Protein AF-A0A2K8YWQ4-F1 (afdb_monomer_lite)

Foldseek 3Di:
DAEEEAEPDDPPPPDCVQVLQVVVVPYDHPYYDYLDPVVLVCLVVPDGPAYEYEDADLPDDDDLVSLVSLQPHLAREYEYCDDPVSNVVRPHDGPYYHHPPDDSVVVVVSVVVSDD

Secondary structure (DSSP, 8-state):
-EEEEEES--SSS--THHHHHHHHSSEEEEEEE-S-HHHHHHHHHS--SEEEEE---S-----HHHHHHHHTSTTEEEEESS-GGGGTTS----SEEEESS--HHHHHHHHHTT--

Organism: NCBI:txid2057025

Sequence (116 aa):
MLRCCLLNYPWDGQNPIAYYIQRTGYLTIAQAGALTDDLLTKLQTDSYDFVFLHLSTTDELIPKSYQEILNAQRRFIITSPFPKHLYQAYELAPVSYLTEPYPFERFLKCIDVLLP

Structure (mmCIF, N/CA/C/O backbone):
data_AF-A0A2K8YWQ4-F1
#
_entry.id   AF-A0A2K8YWQ4-F1
#
loop_
_atom_site.group_PDB
_atom_site.id
_atom_site.type_symbol
_atom_site.label_atom_id
_atom_site.label_alt_id
_atom_site.label_comp_id
_atom_site.label_asym_id
_atom_site.label_entity_id
_atom_site.label_seq_id
_atom_site.pdbx_PDB_ins_code
_atom_site.Cartn_x
_atom_site.Cartn_y
_atom_site.Cartn_z
_atom_site.occupancy
_atom_site.B_iso_or_equiv
_atom_site.auth_seq_id
_atom_site.auth_comp_id
_atom_site.auth_asym_id
_atom_site.auth_atom_id
_atom_site.pdbx_PDB_model_num
ATOM 1 N N . MET A 1 1 ? -11.446 11.929 9.357 1.00 89.25 1 MET A N 1
ATOM 2 C CA . MET A 1 1 ? -11.022 11.273 8.102 1.00 89.25 1 MET A CA 1
ATOM 3 C C . MET A 1 1 ? -9.845 10.374 8.429 1.00 89.25 1 MET A C 1
ATOM 5 O O . MET A 1 1 ? -8.995 10.807 9.199 1.00 89.25 1 MET A O 1
ATOM 9 N N . LEU A 1 2 ? -9.821 9.151 7.905 1.00 96.38 2 LEU A N 1
ATOM 10 C CA . LEU A 1 2 ? -8.731 8.195 8.119 1.00 96.38 2 LEU A CA 1
ATOM 11 C C . LEU A 1 2 ? -7.544 8.551 7.216 1.00 96.38 2 LEU A C 1
ATOM 13 O O . LEU A 1 2 ? -7.722 8.858 6.035 1.00 96.38 2 LEU A O 1
ATOM 17 N N . ARG A 1 3 ? -6.338 8.545 7.781 1.00 97.12 3 ARG A N 1
ATOM 18 C CA . ARG A 1 3 ? -5.113 9.055 7.152 1.00 97.12 3 ARG A CA 1
ATOM 19 C C . ARG A 1 3 ? -4.415 7.966 6.343 1.00 97.12 3 ARG A C 1
ATOM 21 O O . ARG A 1 3 ? -4.026 6.940 6.893 1.00 97.12 3 ARG A O 1
ATOM 28 N N . CYS A 1 4 ? -4.206 8.219 5.057 1.00 97.44 4 CYS A N 1
ATOM 29 C CA . CYS A 1 4 ? -3.500 7.322 4.147 1.00 97.44 4 CYS A CA 1
ATOM 30 C C . CYS A 1 4 ? -2.080 7.830 3.870 1.00 97.44 4 CYS A C 1
ATOM 32 O O . CYS A 1 4 ? -1.889 9.031 3.652 1.00 97.44 4 CYS A O 1
ATOM 34 N N . CYS A 1 5 ? -1.114 6.914 3.831 1.00 97.69 5 CYS A N 1
ATOM 35 C CA . CYS A 1 5 ? 0.216 7.140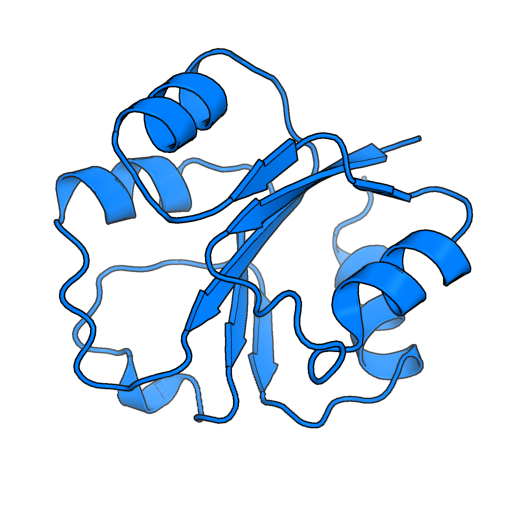 3.271 1.00 97.69 5 CYS A CA 1
ATOM 36 C C . CYS A 1 5 ? 0.346 6.379 1.943 1.00 97.69 5 CYS A C 1
ATOM 38 O O . CYS A 1 5 ? 0.061 5.181 1.902 1.00 97.69 5 CYS A O 1
ATOM 40 N N . LEU A 1 6 ? 0.740 7.066 0.868 1.00 97.31 6 LEU A N 1
ATOM 41 C CA . LEU A 1 6 ? 0.913 6.487 -0.469 1.00 97.31 6 LEU A CA 1
ATOM 42 C C . LEU A 1 6 ? 2.397 6.412 -0.844 1.00 97.31 6 LEU A C 1
ATOM 44 O O . LEU A 1 6 ? 3.067 7.437 -0.944 1.00 97.31 6 LEU A O 1
ATOM 48 N N . LEU A 1 7 ? 2.896 5.207 -1.094 1.00 96.50 7 LEU A N 1
ATOM 49 C CA . LEU A 1 7 ? 4.296 4.936 -1.409 1.00 96.50 7 LEU A CA 1
ATOM 50 C C . LEU A 1 7 ? 4.424 4.482 -2.868 1.00 96.50 7 LEU A C 1
ATOM 52 O O . LEU A 1 7 ? 3.692 3.591 -3.298 1.00 96.50 7 LEU A O 1
ATOM 56 N N . ASN A 1 8 ? 5.362 5.072 -3.611 1.00 94.56 8 ASN A N 1
ATOM 57 C CA . ASN A 1 8 ? 5.733 4.712 -4.990 1.00 94.56 8 ASN A CA 1
ATOM 58 C C . ASN A 1 8 ? 4.628 4.859 -6.054 1.00 94.56 8 ASN A C 1
ATOM 60 O O . ASN A 1 8 ? 4.755 4.342 -7.162 1.00 94.56 8 ASN A O 1
ATOM 64 N N . TYR A 1 9 ? 3.548 5.585 -5.762 1.00 94.25 9 TYR A N 1
ATOM 65 C CA . TYR A 1 9 ? 2.507 5.826 -6.759 1.00 94.25 9 TYR A CA 1
ATOM 66 C C . TYR A 1 9 ? 2.976 6.797 -7.851 1.00 94.25 9 TYR A C 1
ATOM 68 O O . TYR A 1 9 ? 3.568 7.834 -7.530 1.00 94.25 9 TYR A O 1
ATOM 76 N N . PRO A 1 10 ? 2.680 6.511 -9.132 1.00 86.25 10 PRO A N 1
ATOM 77 C CA . PRO A 1 10 ? 2.971 7.437 -10.213 1.00 86.25 10 PRO A CA 1
ATOM 78 C C . PRO A 1 10 ? 2.018 8.640 -10.153 1.00 86.25 10 PRO A C 1
ATOM 80 O O . PRO A 1 10 ? 0.808 8.501 -9.968 1.00 86.25 10 PRO A O 1
ATOM 83 N N . TRP A 1 11 ? 2.573 9.842 -10.315 1.00 79.00 11 TRP A N 1
ATOM 84 C CA . TRP A 1 11 ? 1.829 11.112 -10.276 1.00 79.00 11 TRP A CA 1
ATOM 85 C C . TRP A 1 11 ? 1.335 11.579 -11.648 1.00 79.00 11 TRP A C 1
ATOM 87 O O . TRP A 1 11 ? 0.758 12.654 -11.774 1.00 79.00 11 TRP A O 1
ATOM 97 N N . ASP A 1 12 ? 1.555 10.771 -12.679 1.00 78.62 12 ASP A N 1
ATOM 98 C CA . ASP A 1 12 ? 1.194 11.050 -14.070 1.00 78.62 12 ASP A CA 1
ATOM 99 C C . ASP A 1 12 ? -0.290 10.785 -14.391 1.00 78.62 12 ASP A C 1
ATOM 101 O O . ASP A 1 12 ? -0.715 10.914 -15.537 1.00 78.62 12 ASP A O 1
ATOM 105 N N . GLY A 1 13 ? -1.091 10.434 -13.379 1.00 70.69 13 GLY A N 1
ATOM 106 C CA . GLY A 1 13 ? -2.526 10.189 -13.508 1.00 70.69 13 GLY A CA 1
ATOM 107 C C . GLY A 1 13 ? -2.896 8.777 -13.967 1.00 70.69 13 GLY A C 1
ATOM 108 O O . GLY A 1 13 ? -4.083 8.501 -14.126 1.00 70.69 13 GLY A O 1
ATOM 109 N N . GLN A 1 14 ? -1.928 7.870 -14.144 1.00 70.19 14 GLN A N 1
ATOM 110 C CA . GLN A 1 14 ? -2.215 6.489 -14.548 1.00 70.19 14 GLN A CA 1
ATOM 111 C C . GLN A 1 14 ? -2.842 5.650 -13.423 1.00 70.19 14 GLN A C 1
ATOM 113 O O . GLN A 1 14 ? -3.577 4.702 -13.702 1.00 70.19 14 GLN A O 1
ATOM 118 N N . ASN A 1 15 ? -2.597 5.995 -12.153 1.00 80.62 15 ASN A N 1
ATOM 119 C CA . ASN A 1 15 ? -3.120 5.237 -11.019 1.00 80.62 15 ASN A CA 1
ATOM 120 C C . ASN A 1 15 ? -4.395 5.874 -10.418 1.00 80.62 15 ASN A C 1
ATOM 122 O O . ASN A 1 15 ? -4.369 7.039 -10.009 1.00 80.62 15 ASN A O 1
ATOM 126 N N . PRO A 1 16 ? -5.509 5.123 -10.283 1.00 90.88 16 PRO A N 1
ATOM 127 C CA . PRO A 1 16 ? -6.772 5.669 -9.791 1.00 90.88 16 PRO A CA 1
ATOM 128 C C . PRO A 1 16 ? -6.832 5.852 -8.265 1.00 90.88 16 PRO A C 1
ATOM 130 O O . PRO A 1 16 ? -7.844 6.350 -7.770 1.00 90.88 16 PRO A O 1
ATOM 133 N N . ILE A 1 17 ? -5.803 5.461 -7.496 1.00 94.75 17 ILE A N 1
ATOM 134 C CA . ILE A 1 17 ? -5.855 5.416 -6.023 1.00 94.75 17 ILE A CA 1
ATOM 135 C C . ILE A 1 17 ? -6.260 6.755 -5.404 1.00 94.75 17 ILE A C 1
ATOM 137 O O . ILE A 1 17 ? -7.069 6.778 -4.480 1.00 94.75 17 ILE A O 1
ATOM 141 N N . ALA A 1 18 ? -5.752 7.875 -5.927 1.00 94.31 18 ALA A N 1
ATOM 142 C CA . ALA A 1 18 ? -6.028 9.191 -5.364 1.00 94.31 18 ALA A CA 1
ATOM 143 C C . ALA A 1 18 ? -7.499 9.575 -5.566 1.00 94.31 18 ALA A C 1
ATOM 145 O O . ALA A 1 18 ? -8.167 10.015 -4.629 1.00 94.31 18 ALA A O 1
ATOM 146 N N . TYR A 1 19 ? -8.023 9.310 -6.766 1.00 94.94 19 TYR A N 1
ATOM 147 C CA . TYR A 1 19 ? -9.438 9.480 -7.077 1.00 94.94 19 TYR A CA 1
ATOM 148 C C . TYR A 1 19 ? -10.315 8.556 -6.222 1.00 94.94 19 TYR A C 1
ATOM 150 O O . TYR A 1 19 ? -11.352 8.980 -5.716 1.00 94.94 19 TYR A O 1
ATOM 158 N N . TYR A 1 20 ? -9.897 7.308 -6.003 1.00 97.00 20 TYR A N 1
ATOM 159 C CA . TYR A 1 20 ? -10.639 6.365 -5.166 1.00 97.00 20 TYR A CA 1
ATOM 160 C C . TYR A 1 20 ? -10.665 6.795 -3.702 1.00 97.00 20 TYR A C 1
ATOM 162 O O . TYR A 1 20 ? -11.743 6.817 -3.110 1.00 97.00 20 TYR A O 1
ATOM 170 N N . ILE A 1 21 ? -9.527 7.213 -3.139 1.00 96.56 21 ILE A N 1
ATOM 171 C CA . ILE A 1 21 ? -9.440 7.763 -1.781 1.00 96.56 21 ILE A CA 1
ATOM 172 C 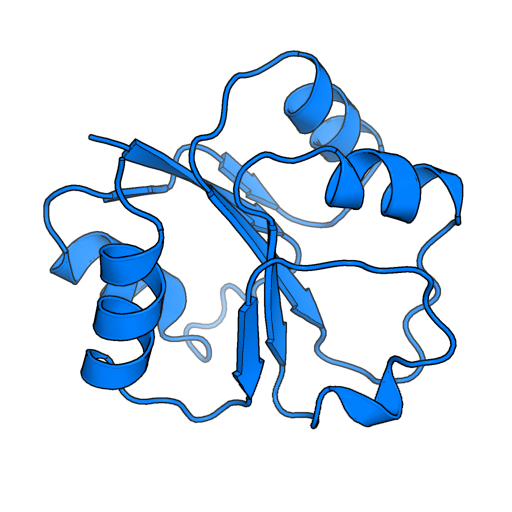C . ILE A 1 21 ? -10.377 8.962 -1.639 1.00 96.56 21 ILE A C 1
ATOM 174 O O . ILE A 1 21 ? -11.201 8.976 -0.726 1.00 96.56 21 ILE A O 1
ATOM 178 N N . GLN A 1 22 ? -10.336 9.910 -2.579 1.00 95.44 22 GLN A N 1
ATOM 179 C CA . GLN A 1 22 ? -11.237 11.063 -2.585 1.00 95.44 22 GLN A CA 1
ATOM 180 C C . GLN A 1 22 ? -12.714 10.645 -2.658 1.00 95.44 22 GLN A C 1
ATOM 182 O O . GLN A 1 22 ? -13.539 11.160 -1.904 1.00 95.44 22 GLN A O 1
ATOM 187 N N . ARG A 1 23 ? -13.054 9.689 -3.531 1.00 97.44 23 ARG A N 1
ATOM 188 C CA . ARG A 1 23 ? -14.429 9.207 -3.734 1.00 97.44 23 ARG A CA 1
ATOM 189 C C . ARG A 1 23 ? -15.018 8.532 -2.490 1.00 97.44 23 ARG A C 1
ATOM 191 O O . ARG A 1 23 ? -16.238 8.495 -2.368 1.00 97.44 23 ARG A O 1
ATOM 198 N N . THR A 1 24 ? -14.198 8.038 -1.557 1.00 96.88 24 THR A N 1
ATOM 199 C CA . THR A 1 24 ? -14.714 7.491 -0.285 1.00 96.88 24 THR A CA 1
ATOM 200 C C . THR A 1 24 ? -15.348 8.555 0.610 1.00 96.88 24 THR A C 1
ATOM 202 O O . THR A 1 24 ? -16.240 8.245 1.391 1.00 96.88 24 THR A O 1
ATOM 205 N N . GLY A 1 25 ? -14.874 9.804 0.549 1.00 96.31 25 GLY A N 1
ATOM 206 C CA . GLY A 1 25 ? -15.291 10.890 1.441 1.00 96.31 25 GLY A CA 1
ATOM 207 C C . GLY A 1 25 ? -14.814 10.769 2.899 1.00 96.31 25 GLY A C 1
ATOM 208 O O . GLY A 1 25 ? -14.869 11.755 3.632 1.00 96.31 25 GLY A O 1
ATOM 209 N N . TYR A 1 26 ? -14.315 9.606 3.333 1.00 96.00 26 TYR A N 1
ATOM 210 C CA . TYR A 1 26 ? -13.866 9.370 4.711 1.00 96.00 26 TYR A CA 1
ATOM 211 C C . TYR A 1 26 ? -12.366 9.061 4.834 1.00 96.00 26 TYR A C 1
ATOM 213 O O . TYR A 1 26 ? -11.819 9.200 5.932 1.00 96.00 26 TYR A O 1
ATOM 221 N N . LEU A 1 27 ? -11.688 8.696 3.741 1.00 97.50 27 LEU A N 1
ATOM 222 C CA . LEU A 1 27 ? -10.228 8.610 3.652 1.00 97.50 27 LEU A CA 1
ATOM 223 C C . LEU A 1 27 ? -9.624 9.947 3.193 1.00 97.50 27 LEU A C 1
ATOM 225 O O . LEU A 1 27 ? -10.251 10.705 2.457 1.00 97.50 27 LEU A O 1
ATOM 229 N N . THR A 1 28 ? -8.384 10.224 3.590 1.00 97.31 28 THR A N 1
ATOM 230 C CA . THR A 1 28 ? -7.597 11.363 3.095 1.00 97.31 28 THR A CA 1
ATOM 231 C C . THR A 1 28 ? -6.143 10.969 2.850 1.00 97.31 28 THR A C 1
ATOM 233 O O . THR A 1 28 ? -5.595 10.147 3.586 1.00 97.31 28 THR A O 1
ATOM 236 N N . ILE A 1 29 ? -5.503 11.557 1.838 1.00 96.81 29 ILE A N 1
ATOM 237 C CA . ILE A 1 29 ? -4.068 11.381 1.573 1.00 96.81 29 ILE A CA 1
ATOM 238 C C . ILE A 1 29 ? -3.313 12.323 2.512 1.00 96.81 29 ILE A C 1
ATOM 240 O O . ILE A 1 29 ? -3.248 13.524 2.272 1.00 96.81 29 ILE A O 1
ATOM 244 N N . ALA A 1 30 ? -2.778 11.782 3.605 1.00 96.81 30 ALA A N 1
ATOM 245 C CA . ALA A 1 30 ? -2.034 12.563 4.592 1.00 96.81 30 ALA A CA 1
ATOM 246 C C . ALA A 1 30 ? -0.559 12.728 4.203 1.00 96.81 30 ALA A C 1
ATOM 248 O O . ALA A 1 30 ? 0.056 13.728 4.555 1.00 96.81 30 ALA A O 1
ATOM 249 N N . GLN A 1 31 ? -0.005 11.746 3.492 1.00 96.25 31 GLN A N 1
ATOM 250 C CA . GLN A 1 31 ? 1.367 11.757 3.003 1.00 96.25 31 GLN A CA 1
ATOM 251 C C . GLN A 1 31 ? 1.455 10.932 1.718 1.00 96.25 31 GLN A C 1
ATOM 253 O O . GLN A 1 31 ? 0.743 9.939 1.553 1.00 96.25 31 GLN A O 1
ATOM 258 N N . ALA A 1 32 ? 2.343 11.330 0.811 1.00 95.62 32 ALA A N 1
ATOM 259 C CA . ALA A 1 32 ? 2.670 10.535 -0.359 1.00 95.62 32 ALA A CA 1
ATOM 260 C C . ALA A 1 32 ? 4.114 10.783 -0.820 1.00 95.62 32 ALA A C 1
ATOM 262 O O . ALA A 1 32 ? 4.659 11.861 -0.576 1.00 95.62 32 ALA A O 1
ATOM 263 N N . GLY A 1 33 ? 4.746 9.799 -1.456 1.00 94.88 33 GLY A N 1
ATOM 264 C CA . GLY A 1 33 ? 6.123 9.926 -1.932 1.00 94.88 33 GLY A CA 1
ATOM 265 C C . GLY A 1 33 ? 6.757 8.601 -2.344 1.00 94.88 33 GLY A C 1
ATOM 266 O O . GLY A 1 33 ? 6.093 7.570 -2.404 1.00 94.88 33 GLY A O 1
ATOM 267 N N . ALA A 1 34 ? 8.054 8.645 -2.639 1.00 94.50 34 ALA A N 1
ATOM 268 C CA . ALA A 1 34 ? 8.853 7.452 -2.897 1.00 94.50 34 ALA A CA 1
ATOM 269 C C . ALA A 1 34 ? 9.242 6.752 -1.586 1.00 94.50 34 ALA A C 1
ATOM 271 O O . ALA A 1 34 ? 9.387 7.405 -0.553 1.00 94.50 34 ALA A O 1
ATOM 272 N N . LEU A 1 35 ? 9.454 5.439 -1.642 1.00 94.88 35 LEU A N 1
ATOM 273 C CA . LEU A 1 35 ? 9.928 4.624 -0.530 1.00 94.88 35 LEU A CA 1
ATOM 274 C C . LEU A 1 35 ? 11.390 4.975 -0.197 1.00 94.88 35 LEU A C 1
ATOM 276 O O . LEU A 1 35 ? 12.326 4.405 -0.750 1.00 94.88 35 LEU A O 1
ATOM 280 N N . THR A 1 36 ? 11.575 5.947 0.693 1.00 95.19 36 THR A N 1
ATOM 281 C CA . THR A 1 36 ? 12.879 6.457 1.143 1.00 95.19 36 THR A CA 1
ATOM 282 C C . THR A 1 36 ? 12.997 6.400 2.665 1.00 95.19 36 THR A C 1
ATOM 284 O O . THR A 1 36 ? 11.988 6.303 3.366 1.00 95.19 36 THR A O 1
ATOM 287 N N . ASP A 1 37 ? 14.217 6.535 3.191 1.00 94.88 37 ASP A N 1
ATOM 288 C CA . ASP A 1 37 ? 14.469 6.574 4.641 1.00 94.88 37 ASP A CA 1
ATOM 289 C C . ASP A 1 37 ? 13.666 7.672 5.367 1.00 94.88 37 ASP A C 1
ATOM 291 O O . ASP A 1 37 ? 13.138 7.435 6.455 1.00 94.88 37 ASP A O 1
ATOM 295 N N . ASP A 1 38 ? 13.520 8.861 4.765 1.00 94.75 38 ASP A N 1
ATOM 296 C CA . ASP A 1 38 ? 12.720 9.962 5.336 1.00 94.75 38 ASP A CA 1
ATOM 297 C C . ASP A 1 38 ? 11.250 9.557 5.486 1.00 94.75 38 ASP A C 1
ATOM 299 O O . ASP A 1 38 ? 10.621 9.775 6.525 1.00 94.75 38 ASP A O 1
ATOM 303 N N . LEU A 1 39 ? 10.702 8.912 4.454 1.00 94.31 39 LEU A N 1
ATOM 304 C CA . LEU A 1 39 ? 9.306 8.506 4.457 1.00 94.31 39 LEU A CA 1
ATOM 305 C C . LEU A 1 39 ? 9.058 7.327 5.405 1.00 94.31 39 LEU A C 1
ATOM 307 O O . LEU A 1 39 ? 8.029 7.287 6.076 1.00 94.31 39 LEU A O 1
ATOM 311 N N . LEU A 1 40 ? 10.015 6.408 5.523 1.00 95.06 40 LEU A N 1
ATOM 312 C CA . LEU A 1 40 ? 9.968 5.325 6.504 1.00 95.06 40 LEU A CA 1
ATOM 313 C C . LEU A 1 40 ? 10.059 5.837 7.937 1.00 95.06 40 LEU A C 1
ATOM 315 O O . LEU A 1 40 ? 9.314 5.364 8.791 1.00 95.06 40 LEU A O 1
ATOM 319 N N . THR 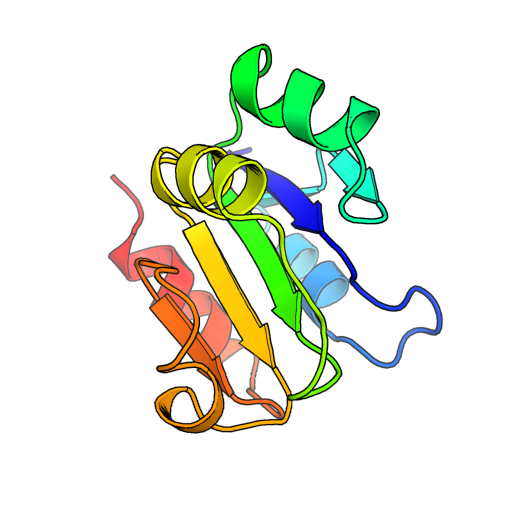A 1 41 ? 10.902 6.840 8.189 1.00 95.06 41 THR A N 1
ATOM 320 C CA . THR A 1 41 ? 10.971 7.499 9.499 1.00 95.06 41 THR A CA 1
ATOM 321 C C . THR A 1 41 ? 9.597 8.062 9.869 1.00 95.06 41 THR A C 1
ATOM 323 O O . THR A 1 41 ? 9.105 7.816 10.968 1.00 95.06 41 THR A O 1
ATOM 326 N N . LYS A 1 42 ? 8.908 8.709 8.919 1.00 95.25 42 LYS A N 1
ATOM 327 C CA . LYS A 1 42 ? 7.530 9.186 9.118 1.00 95.25 42 LYS A CA 1
ATOM 328 C C . LYS A 1 42 ? 6.538 8.059 9.389 1.00 95.25 42 LYS A C 1
ATOM 330 O O . LYS A 1 42 ? 5.670 8.233 10.232 1.00 95.25 42 LYS A O 1
ATOM 335 N N . LEU A 1 43 ? 6.647 6.904 8.727 1.00 95.38 43 LEU A N 1
ATOM 336 C CA . LEU A 1 43 ? 5.789 5.743 9.024 1.00 95.38 43 LEU A CA 1
ATOM 337 C C . LEU A 1 43 ? 5.977 5.199 10.449 1.00 95.38 43 LEU A C 1
ATOM 339 O O . LEU A 1 43 ? 5.088 4.524 10.964 1.00 95.38 43 LEU A O 1
ATOM 343 N N . GLN A 1 44 ? 7.132 5.443 11.070 1.00 93.06 44 GLN A N 1
ATOM 344 C CA . GLN A 1 44 ? 7.412 5.024 12.443 1.00 93.06 44 GLN A CA 1
ATOM 345 C C . GLN A 1 44 ? 6.971 6.067 13.476 1.00 93.06 44 GLN A C 1
ATOM 347 O O . GLN A 1 44 ? 6.573 5.697 14.579 1.00 93.06 44 GLN A O 1
ATOM 352 N N . THR A 1 45 ? 7.054 7.359 13.145 1.00 92.69 45 THR A N 1
ATOM 353 C CA . THR A 1 45 ? 6.743 8.455 14.078 1.00 92.69 45 THR A CA 1
ATOM 354 C C . THR A 1 45 ? 5.300 8.934 13.992 1.00 92.69 45 THR A C 1
ATOM 356 O O . THR A 1 45 ? 4.724 9.335 15.003 1.00 92.69 45 THR A O 1
ATOM 359 N N . ASP A 1 46 ? 4.707 8.900 12.800 1.00 90.38 46 ASP A N 1
ATOM 360 C CA . ASP A 1 46 ? 3.357 9.385 12.554 1.00 90.38 46 ASP A CA 1
ATOM 361 C C . ASP A 1 46 ? 2.357 8.231 12.543 1.00 90.38 46 ASP A C 1
ATOM 363 O O . ASP A 1 46 ? 2.632 7.113 12.115 1.00 90.38 46 ASP A O 1
ATOM 367 N N . SER A 1 47 ? 1.130 8.523 12.964 1.00 89.12 47 SER A N 1
ATOM 368 C CA . SER A 1 47 ? 0.033 7.563 12.870 1.00 89.12 47 SER A CA 1
ATOM 369 C C . SER A 1 47 ? -0.681 7.675 11.522 1.00 89.12 47 SER A C 1
ATOM 371 O O . SER A 1 47 ? -1.369 8.668 11.256 1.00 89.12 47 SER A O 1
ATOM 373 N N . TYR A 1 48 ? -0.555 6.629 10.703 1.00 96.12 48 TYR A N 1
ATOM 374 C CA . TYR A 1 48 ? -1.348 6.412 9.494 1.00 96.12 48 TYR A CA 1
ATOM 375 C C . TYR A 1 48 ? -2.335 5.259 9.707 1.00 96.12 48 TYR A C 1
ATOM 377 O O . TYR A 1 48 ? -1.999 4.223 10.279 1.00 96.12 48 TYR A O 1
ATOM 385 N N . ASP A 1 49 ? -3.566 5.432 9.231 1.00 96.88 49 ASP A N 1
ATOM 386 C CA . ASP A 1 49 ? -4.609 4.409 9.308 1.00 96.88 49 ASP A CA 1
ATOM 387 C C . ASP A 1 49 ? -4.449 3.343 8.227 1.00 96.88 49 ASP A C 1
ATOM 389 O O . ASP A 1 49 ? -4.801 2.185 8.465 1.00 96.88 49 ASP A O 1
ATOM 393 N N . PHE A 1 50 ? -3.948 3.751 7.058 1.00 97.81 50 PHE A N 1
ATOM 394 C CA . PHE A 1 50 ? -3.680 2.912 5.895 1.00 97.81 50 PHE A CA 1
ATOM 395 C C . PHE A 1 50 ? -2.346 3.296 5.261 1.00 97.81 50 PHE A C 1
ATOM 397 O O . PHE A 1 50 ? -2.050 4.479 5.079 1.00 97.81 50 PHE A O 1
ATOM 404 N N . VAL A 1 51 ? -1.567 2.290 4.876 1.00 98.12 51 VAL A N 1
ATOM 405 C CA . VAL A 1 51 ? -0.322 2.470 4.128 1.00 98.12 51 VAL A CA 1
ATOM 406 C C . VAL A 1 51 ? -0.438 1.665 2.848 1.00 98.12 51 VAL A C 1
ATOM 408 O O . VAL A 1 51 ? -0.622 0.451 2.896 1.00 98.12 51 VAL A O 1
ATOM 411 N N . PHE A 1 52 ? -0.345 2.346 1.713 1.00 97.94 52 PHE A N 1
ATOM 412 C CA . PHE A 1 52 ? -0.399 1.726 0.400 1.00 97.94 52 PHE A CA 1
ATOM 413 C C . PHE A 1 52 ? 0.976 1.779 -0.250 1.00 97.94 52 PHE A C 1
ATOM 415 O O . PHE A 1 52 ? 1.565 2.853 -0.349 1.00 97.94 52 PHE A O 1
ATOM 422 N N . LEU A 1 53 ? 1.456 0.639 -0.734 1.00 97.06 53 LEU A N 1
ATOM 423 C CA . LEU A 1 53 ? 2.663 0.545 -1.549 1.00 97.06 53 LEU A CA 1
ATOM 424 C C . LEU A 1 53 ? 2.297 0.115 -2.966 1.00 97.06 53 LEU A C 1
ATOM 426 O O . LEU A 1 53 ? 1.652 -0.918 -3.160 1.00 97.06 53 LEU A O 1
ATOM 430 N N . HIS A 1 54 ? 2.721 0.897 -3.951 1.00 95.94 54 HIS A N 1
ATOM 431 C CA . HIS A 1 54 ? 2.648 0.512 -5.351 1.00 95.94 54 HIS A CA 1
ATOM 432 C C . HIS A 1 54 ? 3.951 -0.168 -5.785 1.00 95.94 54 HIS A C 1
ATOM 434 O O . HIS A 1 54 ? 5.021 0.424 -5.674 1.00 95.94 54 HIS A O 1
ATOM 440 N N . LEU A 1 55 ? 3.854 -1.406 -6.274 1.00 94.19 55 LEU A N 1
ATOM 441 C CA . LEU A 1 55 ? 4.975 -2.140 -6.867 1.00 94.19 55 LEU A CA 1
ATOM 442 C C . LEU A 1 55 ? 4.800 -2.160 -8.382 1.00 94.19 55 LEU A C 1
ATOM 444 O O . LEU A 1 55 ? 3.974 -2.916 -8.900 1.00 94.19 55 LEU A O 1
ATOM 448 N N . SER A 1 56 ? 5.560 -1.325 -9.085 1.00 91.12 56 SER A N 1
ATOM 449 C CA . SER A 1 56 ? 5.462 -1.160 -10.542 1.00 91.12 56 SER A CA 1
ATOM 450 C C . SER A 1 56 ? 6.373 -2.104 -11.326 1.00 91.12 56 SER A C 1
ATOM 452 O O . SER A 1 56 ? 6.218 -2.219 -12.541 1.00 91.12 56 SER A O 1
ATOM 454 N N . THR A 1 57 ? 7.291 -2.803 -10.655 1.00 89.38 57 THR A N 1
ATOM 455 C CA . THR A 1 57 ? 8.172 -3.811 -11.258 1.00 89.38 57 THR A CA 1
ATOM 456 C C . THR A 1 57 ? 8.294 -5.043 -10.358 1.00 89.38 57 THR A C 1
ATOM 458 O O . THR A 1 57 ? 7.906 -5.017 -9.189 1.00 89.38 57 THR A O 1
ATOM 461 N N . THR A 1 58 ? 8.774 -6.165 -10.901 1.00 85.56 58 THR A N 1
ATOM 462 C CA . THR A 1 58 ? 8.987 -7.419 -10.147 1.00 85.56 58 THR A CA 1
ATOM 463 C C . THR A 1 58 ? 10.418 -7.576 -9.632 1.00 85.56 58 THR A C 1
ATOM 465 O O . THR A 1 58 ? 10.701 -8.513 -8.896 1.00 85.56 58 THR A O 1
ATOM 468 N N . ASP A 1 59 ? 11.320 -6.683 -10.029 1.00 82.69 59 ASP A N 1
ATOM 469 C CA . ASP A 1 59 ? 12.753 -6.682 -9.719 1.00 82.69 59 ASP A CA 1
ATOM 470 C C . ASP A 1 59 ? 13.160 -5.595 -8.706 1.00 82.69 59 ASP A C 1
ATOM 472 O O . ASP A 1 59 ? 14.340 -5.468 -8.381 1.00 82.69 59 ASP A O 1
ATOM 476 N N . GLU A 1 60 ? 12.201 -4.822 -8.183 1.00 80.69 60 GLU A N 1
ATOM 477 C CA . GLU A 1 60 ? 12.451 -3.748 -7.216 1.00 80.69 60 GLU A CA 1
ATOM 478 C C . GLU A 1 60 ? 13.030 -4.281 -5.895 1.00 80.69 60 GLU A C 1
ATOM 480 O O . GLU A 1 60 ? 12.326 -4.861 -5.072 1.00 80.69 60 GLU A O 1
ATOM 485 N N . LEU A 1 61 ? 14.319 -4.047 -5.650 1.00 83.88 61 LEU A N 1
ATOM 486 C CA . LEU A 1 61 ? 14.970 -4.458 -4.408 1.00 83.88 61 LEU A CA 1
ATOM 487 C C . LEU A 1 61 ? 14.497 -3.601 -3.226 1.00 83.88 61 LEU A C 1
ATOM 489 O O . LEU A 1 61 ? 14.925 -2.460 -3.064 1.00 83.88 61 LEU A O 1
ATOM 493 N N . ILE A 1 62 ? 13.674 -4.183 -2.352 1.00 91.12 62 ILE A N 1
ATOM 494 C CA 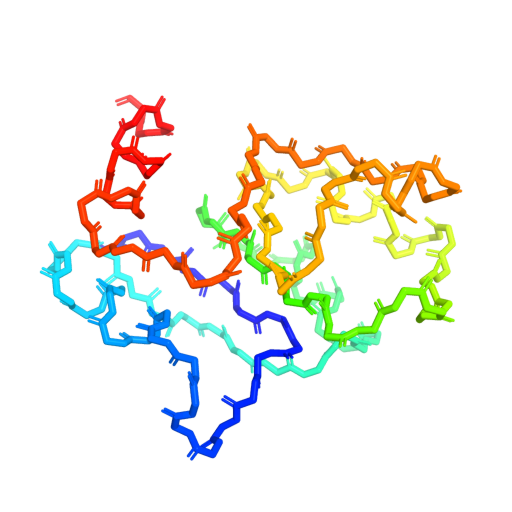. ILE A 1 62 ? 13.258 -3.556 -1.092 1.00 91.12 62 ILE A CA 1
ATOM 495 C C . ILE A 1 62 ? 14.126 -4.106 0.049 1.00 91.12 62 ILE A C 1
ATOM 497 O O . ILE A 1 62 ? 14.057 -5.307 0.334 1.00 91.12 62 ILE A O 1
ATOM 501 N N . PRO A 1 63 ? 14.929 -3.274 0.739 1.00 92.75 63 PRO A N 1
ATOM 502 C CA . PRO A 1 63 ? 15.739 -3.710 1.873 1.00 92.75 63 PRO A CA 1
ATOM 503 C C . PRO A 1 63 ? 14.905 -4.405 2.953 1.00 92.75 63 PRO A C 1
ATOM 505 O O . PRO A 1 63 ? 13.792 -3.978 3.255 1.00 92.75 63 PRO A O 1
ATOM 508 N N . LYS A 1 64 ? 15.453 -5.442 3.596 1.00 92.62 64 LYS A N 1
ATOM 509 C CA . LYS A 1 64 ? 14.746 -6.178 4.661 1.00 92.62 64 LYS A CA 1
ATOM 510 C C . LYS A 1 64 ? 14.270 -5.260 5.797 1.00 92.62 64 LYS A C 1
ATOM 512 O O . LYS A 1 64 ? 13.138 -5.393 6.249 1.00 92.62 64 LYS A O 1
ATOM 517 N N . SER A 1 65 ? 15.076 -4.268 6.176 1.00 94.06 65 SER A N 1
ATOM 518 C CA . SER A 1 65 ? 14.698 -3.249 7.168 1.00 94.06 65 SER A CA 1
ATOM 519 C C . SER A 1 65 ? 13.452 -2.452 6.766 1.00 94.06 65 SER A C 1
ATOM 521 O O . SER A 1 65 ? 12.630 -2.118 7.613 1.00 94.06 65 SER A O 1
ATOM 523 N N . TYR A 1 66 ? 13.269 -2.174 5.473 1.00 95.94 66 TYR A N 1
ATOM 524 C CA . TYR A 1 66 ? 12.091 -1.467 4.972 1.00 95.94 66 TYR A CA 1
ATOM 525 C C . TYR A 1 66 ? 10.862 -2.376 5.045 1.00 95.94 66 TYR A C 1
ATOM 527 O O . TYR A 1 66 ? 9.792 -1.938 5.461 1.00 95.94 66 TYR A O 1
ATOM 535 N N . GLN A 1 67 ? 11.024 -3.655 4.688 1.00 95.38 67 GLN A N 1
ATOM 536 C CA . GLN A 1 67 ? 9.954 -4.654 4.761 1.00 95.38 67 GLN A CA 1
ATOM 537 C C . GLN A 1 67 ? 9.439 -4.817 6.197 1.00 95.38 67 GLN A C 1
ATOM 539 O O . GLN A 1 67 ? 8.230 -4.842 6.409 1.00 95.38 67 GLN A O 1
ATOM 544 N N . GLU A 1 68 ? 10.331 -4.853 7.190 1.00 95.81 68 GLU A N 1
ATOM 545 C CA . GLU A 1 68 ? 9.965 -4.917 8.611 1.00 95.81 68 GLU A CA 1
ATOM 546 C C . GLU A 1 68 ? 9.114 -3.711 9.042 1.00 95.81 68 GLU A C 1
ATOM 548 O O . GLU A 1 68 ? 8.073 -3.884 9.681 1.00 95.81 68 GLU A O 1
ATOM 553 N N . ILE A 1 69 ? 9.499 -2.495 8.634 1.00 96.62 69 ILE A N 1
ATOM 554 C CA . ILE A 1 69 ? 8.748 -1.264 8.935 1.00 96.62 69 ILE A CA 1
ATOM 555 C C . ILE A 1 69 ? 7.372 -1.272 8.263 1.00 96.62 69 ILE A C 1
ATOM 557 O O . ILE A 1 69 ? 6.382 -0.899 8.895 1.00 96.62 69 ILE A O 1
ATOM 561 N N . LEU A 1 70 ? 7.300 -1.698 6.999 1.00 97.12 70 LEU A N 1
ATOM 562 C CA . LEU A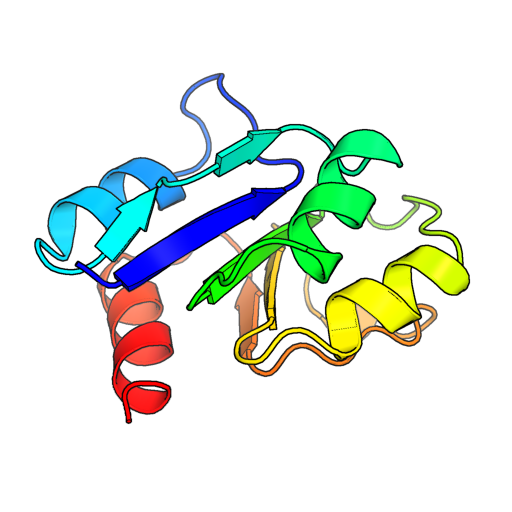 1 70 ? 6.051 -1.796 6.240 1.00 97.12 70 LEU A CA 1
ATOM 563 C C . LEU A 1 70 ? 5.102 -2.834 6.850 1.00 97.12 70 LEU A C 1
ATOM 565 O O . LEU A 1 70 ? 3.915 -2.565 7.017 1.00 97.12 70 LEU A O 1
ATOM 569 N N . ASN A 1 71 ? 5.626 -3.992 7.248 1.00 96.44 71 ASN A N 1
ATOM 570 C CA . ASN A 1 71 ? 4.847 -5.066 7.862 1.00 96.44 71 ASN A CA 1
ATOM 571 C C . ASN A 1 71 ? 4.313 -4.703 9.251 1.00 96.44 71 ASN A C 1
ATOM 573 O O . ASN A 1 71 ? 3.285 -5.233 9.668 1.00 96.44 71 ASN A O 1
ATOM 577 N N . ALA A 1 72 ? 4.983 -3.797 9.965 1.00 95.56 72 ALA A N 1
ATOM 578 C CA . ALA A 1 72 ? 4.506 -3.280 11.244 1.00 95.56 72 ALA A CA 1
ATOM 579 C C . ALA A 1 72 ? 3.312 -2.312 11.097 1.00 95.56 72 ALA A C 1
ATOM 581 O O . ALA A 1 72 ? 2.663 -1.983 12.092 1.00 95.56 72 ALA A O 1
ATOM 582 N N . GLN A 1 73 ? 3.000 -1.848 9.880 1.00 96.12 73 GLN A N 1
ATOM 583 C CA . GLN A 1 73 ? 1.903 -0.909 9.652 1.00 96.12 73 GLN A CA 1
ATOM 584 C C . GLN A 1 73 ? 0.544 -1.601 9.790 1.00 96.12 73 GLN A C 1
ATOM 586 O O . GLN A 1 73 ? 0.281 -2.641 9.188 1.00 96.12 73 GLN A O 1
ATOM 591 N N . ARG A 1 74 ? -0.370 -0.966 10.535 1.00 88.50 74 ARG A N 1
ATOM 592 C CA . ARG A 1 74 ? -1.674 -1.539 10.916 1.00 88.50 74 ARG A CA 1
ATOM 593 C C . ARG A 1 74 ? -2.489 -2.073 9.734 1.00 88.50 74 ARG A C 1
ATOM 595 O O . ARG A 1 74 ? -3.136 -3.109 9.854 1.00 88.50 74 ARG A O 1
ATOM 602 N N . ARG A 1 75 ? -2.510 -1.339 8.619 1.00 95.94 75 ARG A N 1
ATOM 603 C CA . ARG A 1 75 ? -3.231 -1.707 7.391 1.00 95.94 75 ARG A CA 1
ATOM 604 C C . ARG A 1 75 ? -2.335 -1.470 6.185 1.00 95.94 75 ARG A C 1
ATOM 606 O O . ARG A 1 75 ? -2.542 -0.535 5.412 1.00 95.94 75 ARG A O 1
ATOM 613 N N . PHE A 1 76 ? -1.309 -2.307 6.081 1.00 97.62 76 PHE A N 1
ATOM 614 C CA . PHE A 1 76 ? -0.404 -2.332 4.942 1.00 97.62 76 PHE A CA 1
ATOM 615 C C . PHE A 1 76 ? -1.050 -3.030 3.738 1.00 97.62 76 PHE A C 1
ATOM 617 O O . PHE A 1 76 ? -1.390 -4.212 3.804 1.00 97.62 76 PHE A O 1
ATOM 624 N N . ILE A 1 77 ? -1.231 -2.306 2.638 1.00 98.06 77 ILE A N 1
ATOM 625 C CA . ILE A 1 77 ? -1.868 -2.790 1.411 1.00 98.06 77 ILE A CA 1
ATOM 626 C C . ILE A 1 77 ? -0.891 -2.617 0.252 1.00 98.06 77 ILE A C 1
ATOM 628 O O . ILE A 1 77 ? -0.253 -1.575 0.119 1.00 98.06 77 ILE A O 1
ATOM 632 N N . ILE A 1 78 ? -0.805 -3.623 -0.617 1.00 97.38 78 ILE A N 1
ATOM 633 C CA . ILE A 1 78 ? -0.027 -3.527 -1.856 1.00 97.38 78 ILE A CA 1
ATOM 634 C C . ILE A 1 78 ? -0.962 -3.404 -3.057 1.00 97.38 78 ILE A C 1
ATOM 636 O O . ILE A 1 78 ? -1.982 -4.092 -3.142 1.00 97.38 78 ILE A O 1
ATOM 640 N N . THR A 1 79 ? -0.578 -2.547 -3.999 1.00 96.31 79 THR A N 1
ATOM 641 C CA . THR A 1 79 ? -1.160 -2.460 -5.343 1.00 96.31 79 THR A CA 1
ATOM 642 C C . THR A 1 79 ? -0.081 -2.724 -6.384 1.00 96.31 79 THR A C 1
ATOM 644 O O . THR A 1 79 ? 1.072 -2.347 -6.175 1.00 96.31 79 THR A O 1
ATOM 647 N N . SER A 1 80 ? -0.420 -3.405 -7.475 1.00 95.25 80 SER A N 1
ATOM 648 C CA . SER A 1 80 ? 0.544 -3.709 -8.537 1.00 95.25 80 SER A CA 1
ATOM 649 C C . SER A 1 80 ? -0.160 -4.189 -9.805 1.00 95.25 80 SER A C 1
ATOM 651 O O . SER A 1 80 ? -1.151 -4.910 -9.682 1.00 95.25 80 SER A O 1
ATOM 653 N N . PRO A 1 81 ? 0.358 -3.911 -11.015 1.00 94.56 81 PRO A N 1
ATOM 654 C CA . PRO A 1 81 ? -0.087 -4.581 -12.242 1.00 94.56 81 PRO A CA 1
ATOM 655 C C . PRO A 1 81 ? 0.270 -6.075 -12.282 1.00 94.56 81 PRO A C 1
ATOM 657 O O . PRO A 1 81 ? -0.231 -6.813 -13.131 1.00 94.56 81 PRO A O 1
ATOM 660 N N . PHE A 1 82 ? 1.115 -6.547 -11.366 1.00 94.81 82 PHE A N 1
ATOM 661 C CA . PHE A 1 82 ? 1.552 -7.931 -11.297 1.00 94.81 82 PHE A CA 1
ATOM 662 C C . PHE A 1 82 ? 0.784 -8.724 -10.226 1.00 94.81 82 PHE A C 1
ATOM 664 O O . PHE A 1 82 ? 0.260 -8.171 -9.256 1.00 94.81 82 PHE A O 1
ATOM 671 N N . PRO A 1 83 ? 0.668 -10.052 -10.373 1.00 93.88 83 PRO A N 1
ATOM 672 C CA . PRO A 1 83 ? 0.055 -10.894 -9.356 1.00 93.88 83 PRO A CA 1
ATOM 673 C C . PRO A 1 83 ? 0.973 -11.084 -8.137 1.00 93.88 83 PRO A C 1
ATOM 675 O O . PRO A 1 83 ? 2.186 -11.240 -8.266 1.00 93.88 83 PRO A O 1
ATOM 678 N N . LYS A 1 84 ? 0.369 -11.200 -6.943 1.00 92.94 84 LYS A N 1
ATOM 679 C CA . LYS A 1 84 ? 1.072 -11.347 -5.650 1.00 92.94 84 LYS A CA 1
ATOM 680 C C . LYS A 1 84 ? 2.169 -12.421 -5.636 1.00 92.94 84 LYS A C 1
ATOM 682 O O . LYS A 1 84 ? 3.174 -12.245 -4.958 1.00 92.94 84 LYS A O 1
ATOM 687 N N . HIS A 1 85 ? 1.985 -13.537 -6.346 1.00 90.69 85 HIS A N 1
ATOM 688 C CA . HIS A 1 85 ? 2.941 -14.650 -6.313 1.00 90.69 85 HIS A CA 1
ATOM 689 C C . HIS A 1 85 ? 4.323 -14.287 -6.881 1.00 90.69 85 HIS A C 1
ATOM 691 O O . HIS A 1 85 ? 5.303 -14.919 -6.503 1.00 90.69 85 HIS A O 1
ATOM 697 N N . LEU A 1 86 ? 4.423 -13.252 -7.725 1.00 91.44 86 LEU A N 1
ATOM 698 C CA . LEU A 1 86 ? 5.706 -12.773 -8.250 1.00 91.44 86 LEU A CA 1
ATOM 699 C C . LEU A 1 86 ? 6.558 -12.056 -7.194 1.00 91.44 86 LEU A C 1
ATOM 701 O O . LEU A 1 86 ? 7.751 -11.874 -7.395 1.00 91.44 86 LEU A O 1
ATOM 705 N N . TYR A 1 87 ? 5.967 -11.718 -6.049 1.00 88.19 87 TYR A N 1
ATOM 706 C CA . TYR A 1 87 ? 6.622 -11.019 -4.946 1.00 88.19 87 TYR A CA 1
ATOM 707 C C . TYR A 1 87 ? 6.938 -11.929 -3.753 1.00 88.19 87 TYR A C 1
ATOM 709 O O . TYR A 1 87 ? 7.273 -11.435 -2.684 1.00 88.19 87 TYR A O 1
ATOM 717 N N . GLN A 1 88 ? 6.837 -13.256 -3.911 1.00 82.69 88 GLN A N 1
ATOM 718 C CA . GLN A 1 88 ? 7.055 -14.223 -2.820 1.00 82.69 88 GLN A CA 1
ATOM 719 C C . GLN A 1 88 ? 8.473 -14.206 -2.239 1.00 82.69 88 GLN A C 1
ATOM 721 O O . GLN A 1 88 ? 8.660 -14.635 -1.105 1.00 82.69 88 GLN A O 1
ATOM 726 N N . ALA A 1 89 ? 9.460 -13.734 -3.005 1.00 85.00 89 ALA A N 1
ATOM 727 C CA . ALA A 1 89 ? 10.822 -13.560 -2.511 1.00 85.00 89 ALA A CA 1
ATOM 728 C C . ALA A 1 89 ? 10.934 -12.417 -1.486 1.00 85.00 89 ALA A C 1
ATOM 730 O O . ALA A 1 89 ? 11.874 -12.403 -0.694 1.00 85.00 89 ALA A O 1
ATOM 731 N N . TYR A 1 90 ? 9.987 -11.471 -1.486 1.00 86.19 90 TYR A N 1
ATOM 732 C CA . TYR A 1 90 ? 9.887 -10.457 -0.447 1.00 86.19 90 TYR A CA 1
ATOM 733 C C . TYR A 1 90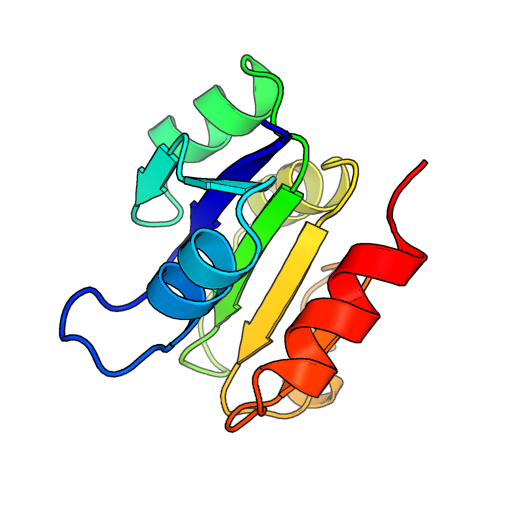 ? 9.139 -11.027 0.755 1.00 86.19 90 TYR A C 1
ATOM 735 O O . TYR A 1 90 ? 8.080 -11.637 0.628 1.00 86.19 90 TYR A O 1
ATOM 743 N N . GLU A 1 91 ? 9.646 -10.745 1.947 1.00 90.75 91 GLU A N 1
ATOM 744 C CA . GLU A 1 91 ? 9.011 -11.066 3.224 1.00 90.75 91 GLU A CA 1
ATOM 745 C C . GLU A 1 91 ? 7.899 -10.048 3.564 1.00 90.75 91 GLU A C 1
ATOM 747 O O . GLU A 1 91 ? 7.585 -9.817 4.728 1.00 90.75 91 GLU A O 1
ATOM 752 N N . LEU A 1 92 ? 7.285 -9.416 2.555 1.00 94.00 92 LEU A N 1
ATOM 753 C CA . LEU A 1 92 ? 6.185 -8.469 2.727 1.00 94.00 92 LEU A CA 1
ATOM 754 C C . LEU A 1 92 ? 4.893 -9.206 3.103 1.00 94.00 92 LEU A C 1
ATOM 756 O O . LEU A 1 92 ? 4.455 -10.143 2.432 1.00 94.00 92 LEU A O 1
ATOM 760 N N . ALA A 1 93 ? 4.229 -8.717 4.144 1.00 94.88 93 ALA A N 1
ATOM 761 C CA . ALA A 1 93 ? 3.029 -9.292 4.731 1.00 94.88 93 ALA A CA 1
ATOM 762 C C . ALA A 1 93 ? 1.858 -8.292 4.705 1.00 94.88 93 ALA A C 1
ATOM 764 O O . ALA A 1 93 ? 1.347 -7.905 5.757 1.00 94.88 93 ALA A O 1
ATOM 765 N N . PRO A 1 94 ? 1.404 -7.842 3.518 1.00 96.50 94 PRO A N 1
ATOM 766 C CA . PRO A 1 94 ? 0.277 -6.929 3.448 1.00 96.50 94 PRO A CA 1
ATOM 767 C C . PRO A 1 94 ? -1.021 -7.628 3.863 1.00 96.50 94 PRO A C 1
ATOM 769 O O . PRO A 1 94 ? -1.263 -8.789 3.513 1.00 96.50 94 PRO A O 1
ATOM 772 N N . VAL A 1 95 ? -1.901 -6.887 4.536 1.00 97.00 95 VAL A N 1
ATOM 773 C CA . VAL A 1 95 ? -3.240 -7.365 4.916 1.00 97.00 95 VAL A CA 1
ATOM 774 C C . VAL A 1 95 ? -4.148 -7.547 3.699 1.00 97.00 95 VAL A C 1
ATOM 776 O O . VAL A 1 95 ? -5.111 -8.309 3.747 1.00 97.00 95 VAL A O 1
ATOM 779 N N . SER A 1 96 ? -3.838 -6.874 2.588 1.00 97.06 96 SER A N 1
ATOM 780 C CA . SER A 1 96 ? -4.526 -7.050 1.312 1.00 97.06 96 SER A CA 1
ATOM 781 C C . SER A 1 96 ? -3.619 -6.732 0.124 1.00 97.06 96 SER A C 1
ATOM 783 O O . SER A 1 96 ? -2.653 -5.979 0.232 1.00 97.06 96 SER A O 1
ATOM 785 N N . TYR A 1 97 ? -3.953 -7.311 -1.025 1.00 96.81 97 TYR A N 1
ATOM 786 C CA . TYR A 1 97 ? -3.245 -7.121 -2.284 1.00 96.81 97 TYR A CA 1
ATOM 787 C C . TYR A 1 97 ? -4.256 -6.870 -3.404 1.00 96.81 97 TYR A C 1
ATOM 789 O O . TYR A 1 97 ? -5.167 -7.680 -3.613 1.00 96.81 97 TYR A O 1
ATOM 797 N N . LEU A 1 98 ? -4.100 -5.765 -4.128 1.00 96.75 98 LEU A N 1
ATOM 798 C CA . LEU A 1 98 ? -4.948 -5.398 -5.259 1.00 96.75 98 LEU A CA 1
ATOM 799 C C . LEU A 1 98 ? -4.134 -5.449 -6.555 1.00 96.75 98 LEU A C 1
ATOM 801 O O . LEU A 1 98 ? -3.275 -4.603 -6.790 1.00 96.75 98 LEU A O 1
ATOM 805 N N . THR A 1 99 ? -4.420 -6.440 -7.398 1.00 95.94 99 THR A N 1
ATOM 806 C CA . THR A 1 99 ? -3.846 -6.510 -8.746 1.00 95.94 99 THR A CA 1
ATOM 807 C C . THR A 1 99 ? -4.577 -5.539 -9.671 1.00 95.94 99 THR A C 1
ATOM 809 O O . THR A 1 99 ? -5.807 -5.551 -9.735 1.00 95.94 99 THR A O 1
ATOM 812 N N . GLU A 1 100 ? -3.821 -4.688 -10.354 1.00 94.38 100 GLU A N 1
ATOM 813 C CA . GLU A 1 100 ? -4.297 -3.706 -11.323 1.00 94.38 100 GLU A CA 1
ATOM 814 C C . GLU A 1 100 ? -4.538 -4.349 -12.703 1.00 94.38 100 GLU A C 1
ATOM 816 O O . GLU A 1 100 ? -3.848 -5.303 -13.067 1.00 94.38 100 GLU A O 1
ATOM 821 N N . PRO A 1 101 ? -5.494 -3.827 -13.494 1.00 93.94 101 PRO A N 1
ATOM 822 C CA . PRO A 1 101 ? -6.461 -2.798 -13.116 1.00 93.94 101 PRO A CA 1
ATOM 823 C C . PRO A 1 101 ? -7.533 -3.351 -12.160 1.00 93.94 101 PRO A C 1
ATOM 825 O O . PRO A 1 101 ? -8.009 -4.474 -12.317 1.00 93.94 101 PRO A O 1
ATOM 828 N N . TYR A 1 102 ? -7.961 -2.539 -11.190 1.00 94.75 102 TYR A N 1
ATOM 829 C CA . TYR A 1 102 ? -9.077 -2.863 -10.297 1.00 94.75 102 TYR A CA 1
ATOM 830 C C . TYR A 1 102 ? -10.111 -1.726 -10.278 1.00 94.75 102 TYR A C 1
ATOM 832 O O . TYR A 1 102 ? -9.728 -0.557 -10.284 1.00 94.75 102 TYR A O 1
ATOM 840 N N . PRO A 1 103 ? -11.421 -2.036 -10.242 1.00 96.62 103 PRO A N 1
ATOM 841 C CA . PRO A 1 103 ? -12.464 -1.019 -10.169 1.00 96.62 103 PRO A CA 1
ATOM 842 C C . PRO A 1 103 ? -12.596 -0.442 -8.751 1.00 96.62 103 PRO A C 1
ATOM 844 O O . PRO A 1 103 ? -12.134 -1.034 -7.768 1.00 96.62 103 PRO A O 1
ATOM 847 N N . PHE A 1 104 ? -13.300 0.685 -8.624 1.00 97.38 104 PHE A N 1
ATOM 848 C CA . PHE A 1 104 ? -13.521 1.347 -7.335 1.00 97.38 104 PHE A CA 1
ATOM 849 C C . PHE A 1 104 ? -14.213 0.436 -6.323 1.00 97.38 104 PHE A C 1
ATOM 851 O O . PHE A 1 104 ? -13.850 0.428 -5.157 1.00 97.38 104 PHE A O 1
ATOM 858 N N . GLU A 1 105 ? -15.176 -0.372 -6.755 1.00 97.81 105 GLU A N 1
ATOM 859 C CA . GLU A 1 105 ? -15.944 -1.261 -5.883 1.00 97.81 105 GLU A CA 1
ATOM 860 C C . GLU A 1 105 ? -15.036 -2.319 -5.239 1.00 97.81 105 GLU A C 1
ATOM 862 O O . GLU A 1 105 ? -15.234 -2.708 -4.086 1.00 97.81 105 GLU A O 1
ATOM 867 N N . ARG A 1 106 ? -13.991 -2.757 -5.959 1.00 97.12 106 ARG A N 1
ATOM 868 C CA . ARG A 1 106 ? -12.977 -3.673 -5.426 1.00 97.12 106 ARG A CA 1
ATOM 869 C C . ARG A 1 106 ? -12.098 -2.984 -4.387 1.00 97.12 106 ARG A C 1
ATOM 871 O O . ARG A 1 106 ? -11.814 -3.594 -3.356 1.00 97.12 106 ARG A O 1
ATOM 878 N N . PHE A 1 107 ? -11.691 -1.743 -4.651 1.00 97.94 107 PHE A N 1
ATOM 879 C CA . PHE A 1 107 ? -10.976 -0.915 -3.683 1.00 97.94 107 PHE A CA 1
ATOM 880 C C . PHE A 1 107 ? -11.825 -0.692 -2.426 1.00 97.94 107 PHE A C 1
ATOM 882 O O . PHE A 1 107 ? -11.383 -1.031 -1.336 1.00 97.94 107 PHE A O 1
ATOM 889 N N . LEU A 1 108 ? -13.067 -0.227 -2.573 1.00 97.75 108 LEU A N 1
ATOM 890 C CA . LEU A 1 108 ? -13.963 0.066 -1.457 1.00 97.75 108 LEU A CA 1
ATOM 891 C C . LEU A 1 108 ? -14.186 -1.170 -0.583 1.00 97.75 108 LEU A C 1
ATOM 893 O O . LEU A 1 108 ? -13.968 -1.112 0.620 1.00 97.75 108 LEU A O 1
ATOM 897 N N . LYS A 1 109 ? -14.484 -2.324 -1.194 1.00 97.31 109 LYS A N 1
ATOM 898 C CA . LYS A 1 109 ? -14.617 -3.591 -0.463 1.00 97.31 109 LYS A CA 1
ATOM 899 C C . LYS A 1 109 ? -13.352 -3.948 0.323 1.00 97.31 109 LYS A C 1
ATOM 901 O O . LYS A 1 109 ? -13.458 -4.484 1.419 1.00 97.31 109 LYS A O 1
ATOM 906 N N . CYS A 1 110 ? -12.168 -3.695 -0.236 1.00 96.81 110 CYS A N 1
ATOM 907 C CA . CYS A 1 110 ? -10.899 -3.926 0.454 1.00 96.81 110 CYS A CA 1
ATOM 908 C C . CYS A 1 110 ? -10.731 -3.014 1.676 1.00 96.81 110 CYS A C 1
ATOM 910 O O . CYS A 1 110 ? -10.188 -3.458 2.681 1.00 96.81 110 CYS A O 1
ATOM 912 N N . ILE A 1 111 ? -11.170 -1.759 1.593 1.00 96.88 111 ILE A N 1
ATOM 913 C CA . ILE A 1 111 ? -11.091 -0.811 2.708 1.00 96.88 111 ILE A CA 1
ATOM 914 C C . ILE A 1 111 ? -12.126 -1.147 3.779 1.00 96.88 111 ILE A C 1
ATOM 916 O O . ILE A 1 111 ? -11.766 -1.244 4.950 1.00 96.88 111 ILE A O 1
ATOM 920 N N . ASP A 1 112 ? -13.376 -1.382 3.384 1.00 95.31 112 ASP A N 1
ATOM 921 C CA . ASP A 1 112 ? -14.502 -1.575 4.301 1.00 95.31 112 ASP A CA 1
ATOM 922 C C . ASP A 1 112 ? -14.300 -2.779 5.231 1.00 95.31 112 ASP A C 1
ATOM 924 O O . ASP A 1 112 ? -14.603 -2.695 6.416 1.00 95.31 112 ASP A O 1
ATOM 928 N N . VAL A 1 113 ? -13.720 -3.881 4.738 1.00 95.56 113 VAL A N 1
ATOM 929 C CA . VAL A 1 113 ? -13.427 -5.064 5.577 1.00 95.56 113 VAL A CA 1
ATOM 930 C C . VAL A 1 113 ? -12.297 -4.842 6.588 1.00 95.56 113 VAL A C 1
ATOM 932 O O . VAL A 1 113 ? -12.096 -5.677 7.465 1.00 95.56 113 VAL A O 1
ATOM 935 N N . LEU A 1 114 ? -11.536 -3.753 6.449 1.00 93.69 114 LEU A N 1
ATOM 936 C CA . LEU A 1 114 ? -10.433 -3.381 7.338 1.00 93.69 114 LEU A CA 1
ATOM 937 C C . LEU A 1 114 ? -10.803 -2.221 8.274 1.00 93.69 114 LEU A C 1
ATOM 939 O O . LEU A 1 114 ? -9.989 -1.836 9.126 1.00 93.69 114 LEU A O 1
ATOM 943 N N . LEU A 1 115 ? -11.993 -1.636 8.115 1.00 90.00 115 LEU A N 1
ATOM 944 C CA . LEU A 1 115 ? -12.517 -0.659 9.061 1.00 90.00 115 LEU A CA 1
ATOM 945 C C . LEU A 1 115 ? -12.723 -1.329 10.435 1.00 90.00 115 LEU A C 1
ATOM 947 O O . LEU A 1 115 ? -12.971 -2.533 10.495 1.00 90.00 115 LEU A O 1
ATOM 951 N N . PRO A 1 116 ? -12.506 -0.586 11.534 1.00 71.56 116 PRO A N 1
ATOM 952 C CA . PRO A 1 116 ? -12.664 -1.111 12.887 1.00 71.56 116 PRO A CA 1
ATOM 953 C C . PRO A 1 116 ? -14.121 -1.435 13.234 1.00 71.56 116 PRO A C 1
ATOM 955 O O . PRO A 1 116 ? -15.031 -0.825 12.626 1.00 71.56 116 PRO A O 1
#

pLDDT: mean 93.34, std 5.66, range [70.19, 98.12]

Radius of gyration: 13.2 Å; chains: 1; bounding box: 32×27×29 Å